Protein AF-A0A2D2GZC3-F1 (afdb_monomer_lite)

Secondary structure (DSSP, 8-state):
------EEEEEEEEEEE--SSS-B-S-EEEEPPPTT-EEEEEEEESEEEEE-SSS-EEEEESS-B-TT-EEEEEEEEEEESSS-----GGGEEE--------

Radius of gyration: 15.53 Å; chains: 1; bounding box: 38×22×56 Å

Foldseek 3Di:
DDDPFDWDKDKDKDKDFQQDQAKADWWKKKFDDDPPKAKAWPDKPQFDWDADPNRIIITIGPGIAGHRGIRMMITMIIITDPDDDDDDCVRIDIDDPPPPPD

pLDDT: mean 80.27, std 15.76, range [34.06, 95.06]

Sequence (102 aa):
MVLQRASTGLNQSVALVNEGDVVVNNWTVELDLPAGLVLDVTSVWGAKVAGDAEGDLLFTALDYNAAGATAGFGFNASYTGDEAVSFAGSELSFVPHVNLVM

Structure (mmCIF, N/CA/C/O backbone):
data_AF-A0A2D2GZC3-F1
#
_entry.id   AF-A0A2D2GZC3-F1
#
loop_
_atom_site.group_PDB
_atom_site.id
_atom_site.type_symbol
_atom_site.label_atom_id
_atom_site.label_alt_id
_atom_site.label_comp_id
_atom_site.label_asym_id
_atom_site.label_entity_id
_atom_site.label_seq_id
_atom_site.pdbx_PDB_ins_code
_atom_site.Cartn_x
_atom_site.Cartn_y
_atom_site.Cartn_z
_atom_site.occupancy
_atom_site.B_iso_or_equiv
_atom_site.auth_seq_id
_atom_site.auth_comp_id
_atom_site.auth_asym_id
_atom_site.auth_atom_id
_atom_site.pdbx_PDB_model_num
ATOM 1 N N . MET A 1 1 ? -23.914 -2.126 29.625 1.00 41.78 1 MET A N 1
ATOM 2 C CA . MET A 1 1 ? -22.458 -2.359 29.564 1.00 41.78 1 MET A CA 1
ATOM 3 C C . MET A 1 1 ? -21.987 -1.808 28.234 1.00 41.78 1 MET A C 1
ATOM 5 O O . MET A 1 1 ? -22.372 -2.351 27.210 1.00 41.78 1 MET A O 1
ATOM 9 N N . VAL A 1 2 ? -21.304 -0.664 28.240 1.00 41.62 2 VAL A N 1
ATOM 10 C CA . VAL A 1 2 ? -20.767 -0.042 27.022 1.00 41.62 2 VAL A CA 1
ATOM 11 C C . VAL A 1 2 ? -19.294 -0.421 26.979 1.00 41.62 2 VAL A C 1
ATOM 13 O O . VAL A 1 2 ? -18.544 -0.021 27.864 1.00 41.62 2 VAL A O 1
ATOM 16 N N . LEU A 1 3 ? -18.904 -1.256 26.017 1.00 44.41 3 LEU A N 1
ATOM 17 C CA . LEU A 1 3 ? -17.496 -1.542 25.756 1.00 44.41 3 LEU A CA 1
ATOM 18 C C . LEU A 1 3 ? -16.906 -0.287 25.108 1.00 44.41 3 LEU A C 1
ATOM 20 O O . LEU A 1 3 ? -17.230 0.047 23.969 1.00 44.41 3 LEU A O 1
ATOM 24 N N . GLN A 1 4 ? -16.113 0.461 25.868 1.00 48.03 4 GLN A N 1
ATOM 25 C CA . GLN A 1 4 ? -15.383 1.613 25.359 1.00 48.03 4 GLN A CA 1
ATOM 26 C C . GLN A 1 4 ? -14.248 1.081 24.476 1.00 48.03 4 GLN A C 1
ATOM 28 O O . GLN A 1 4 ? -13.221 0.648 24.986 1.00 48.03 4 GLN A O 1
ATOM 33 N N . ARG A 1 5 ? -14.449 1.055 23.152 1.00 54.16 5 ARG A N 1
ATOM 34 C CA . ARG A 1 5 ? -13.399 0.663 22.201 1.00 54.16 5 ARG A CA 1
ATOM 35 C C . ARG A 1 5 ? -12.348 1.773 22.187 1.00 54.16 5 ARG A C 1
ATOM 37 O O . ARG A 1 5 ? -12.641 2.883 21.747 1.00 54.16 5 ARG A O 1
ATOM 44 N N . ALA A 1 6 ? -11.156 1.511 22.715 1.00 53.78 6 ALA A N 1
ATOM 45 C CA . ALA A 1 6 ? -10.037 2.434 22.588 1.00 53.78 6 ALA A CA 1
ATOM 46 C C . ALA A 1 6 ? -9.575 2.416 21.125 1.00 53.78 6 ALA A C 1
ATOM 48 O O . ALA A 1 6 ? -9.118 1.389 20.635 1.00 53.78 6 ALA A O 1
ATOM 49 N N . SER A 1 7 ? -9.742 3.527 20.406 1.00 59.28 7 SER A N 1
ATOM 50 C CA . SER A 1 7 ? -9.138 3.690 19.086 1.00 59.28 7 SER A CA 1
ATOM 51 C C . SER A 1 7 ? -7.642 3.922 19.274 1.00 59.28 7 SER A C 1
ATOM 53 O O . SER A 1 7 ? -7.232 4.983 19.757 1.00 59.28 7 SER A O 1
ATOM 55 N N . THR A 1 8 ? -6.825 2.938 18.938 1.00 72.94 8 THR A N 1
ATOM 56 C CA . THR A 1 8 ? -5.366 3.061 18.936 1.00 72.94 8 THR A CA 1
ATOM 57 C C . THR A 1 8 ? -4.901 3.515 17.554 1.00 72.94 8 THR A C 1
ATOM 59 O O . THR A 1 8 ? -5.492 3.176 16.528 1.00 72.94 8 THR A O 1
ATOM 62 N N . GLY A 1 9 ? -3.868 4.361 17.526 1.00 79.69 9 GLY A N 1
ATOM 63 C CA . GLY A 1 9 ? -3.233 4.799 16.286 1.00 79.69 9 GLY A CA 1
ATOM 64 C C . GLY A 1 9 ? -2.216 3.767 15.805 1.00 79.69 9 GLY A C 1
ATOM 65 O O . GLY A 1 9 ? -1.482 3.196 16.610 1.00 79.69 9 GLY A O 1
ATOM 66 N N . LEU A 1 10 ? -2.160 3.561 14.496 1.00 84.50 10 LEU A N 1
ATOM 67 C CA . LEU A 1 10 ? -1.227 2.690 13.795 1.00 84.50 10 LEU A CA 1
ATOM 68 C C . LEU A 1 10 ? -0.476 3.511 12.740 1.00 84.50 10 LEU A C 1
ATOM 70 O O . LEU A 1 10 ? -1.098 4.259 11.989 1.00 84.50 10 LEU A O 1
ATOM 74 N N . ASN A 1 11 ? 0.845 3.348 12.670 1.00 89.31 11 ASN A N 1
ATOM 75 C CA . ASN A 1 11 ? 1.706 3.888 11.617 1.00 89.31 11 ASN A CA 1
ATOM 76 C C . ASN A 1 11 ? 2.487 2.722 11.007 1.00 89.31 11 ASN A C 1
ATOM 78 O O . ASN A 1 11 ? 3.231 2.061 11.725 1.00 89.31 11 ASN A O 1
ATOM 82 N N . GLN A 1 12 ? 2.312 2.477 9.709 1.00 88.00 12 GLN A N 1
ATOM 83 C CA . GLN A 1 12 ? 2.978 1.390 8.991 1.00 88.00 12 GLN A CA 1
ATOM 84 C C . GLN A 1 12 ? 3.739 1.930 7.783 1.00 88.00 12 GLN A C 1
ATOM 86 O O . GLN A 1 12 ? 3.264 2.812 7.067 1.00 88.00 12 GLN A O 1
ATOM 91 N N . SER A 1 13 ? 4.923 1.369 7.549 1.00 90.75 13 SER A N 1
ATOM 92 C CA . SER A 1 13 ? 5.735 1.607 6.354 1.00 90.75 13 SER A CA 1
ATOM 93 C C . SER A 1 13 ? 6.093 0.268 5.721 1.00 90.75 13 SER A C 1
ATOM 95 O O . SER A 1 13 ? 6.511 -0.654 6.418 1.00 90.75 13 SER A O 1
ATOM 97 N N . VAL A 1 14 ? 5.933 0.175 4.405 1.00 88.94 14 VAL A N 1
ATOM 98 C CA . VAL A 1 14 ? 6.132 -1.039 3.614 1.00 88.94 14 VAL A CA 1
ATOM 99 C C . VAL A 1 14 ? 7.175 -0.762 2.538 1.00 88.94 14 VAL A C 1
ATOM 101 O O . VAL A 1 14 ? 7.104 0.243 1.828 1.00 88.94 14 VAL A O 1
ATOM 104 N N . ALA A 1 15 ? 8.144 -1.669 2.420 1.00 90.38 15 ALA A N 1
ATOM 105 C CA . ALA A 1 15 ? 9.140 -1.674 1.358 1.00 90.38 15 ALA A CA 1
ATOM 106 C C . ALA A 1 15 ? 8.831 -2.811 0.380 1.00 90.38 15 ALA A C 1
ATOM 108 O O . ALA A 1 15 ? 8.728 -3.970 0.778 1.00 90.38 15 ALA A O 1
ATOM 109 N N . LEU A 1 16 ? 8.700 -2.466 -0.895 1.00 88.31 16 LEU A N 1
ATOM 110 C CA . LEU A 1 16 ? 8.366 -3.369 -1.983 1.00 88.31 16 LEU A CA 1
ATOM 111 C C . LEU A 1 16 ? 9.583 -3.528 -2.894 1.00 88.31 16 LEU A C 1
ATOM 113 O O . LEU A 1 16 ? 9.901 -2.636 -3.685 1.00 88.31 16 LEU A O 1
ATOM 117 N N . VAL A 1 17 ? 10.279 -4.653 -2.771 1.00 89.50 17 VAL A N 1
ATOM 118 C CA . VAL A 1 17 ? 11.452 -4.962 -3.596 1.00 89.50 17 VAL A CA 1
ATOM 119 C C . VAL A 1 17 ? 10.989 -5.617 -4.893 1.00 89.50 17 VAL A C 1
ATOM 121 O O . VAL A 1 17 ? 10.269 -6.613 -4.865 1.00 89.50 17 VAL A O 1
ATOM 124 N N . ASN A 1 18 ? 11.393 -5.063 -6.035 1.00 87.75 18 ASN A N 1
ATOM 125 C CA . ASN A 1 18 ? 11.215 -5.717 -7.324 1.00 87.75 18 ASN A CA 1
ATOM 126 C C . ASN A 1 18 ? 12.422 -6.618 -7.599 1.00 87.75 18 ASN A C 1
ATOM 128 O O . ASN A 1 18 ? 13.443 -6.164 -8.109 1.00 87.75 18 ASN A O 1
ATOM 132 N N . GLU A 1 19 ? 12.298 -7.898 -7.258 1.00 89.75 19 GLU A N 1
ATOM 133 C CA . GLU A 1 19 ? 13.334 -8.911 -7.512 1.00 89.75 19 GLU A CA 1
ATOM 134 C C . GLU A 1 19 ? 13.345 -9.418 -8.965 1.00 89.75 19 GLU A C 1
ATOM 136 O O . GLU A 1 19 ? 14.142 -10.286 -9.313 1.00 89.75 19 GLU A O 1
ATOM 141 N N . GLY A 1 20 ? 12.456 -8.902 -9.819 1.00 87.44 20 GLY A N 1
ATOM 142 C CA . GLY A 1 20 ? 12.416 -9.238 -11.234 1.00 87.44 20 GLY A CA 1
ATOM 143 C C . GLY A 1 20 ? 13.393 -8.420 -12.078 1.00 87.44 20 GLY A C 1
ATOM 144 O O . GLY A 1 20 ? 13.914 -7.382 -11.670 1.00 87.44 20 GLY A O 1
ATOM 145 N N . ASP A 1 21 ? 13.559 -8.860 -13.324 1.00 90.44 21 ASP A N 1
ATOM 146 C CA . ASP A 1 21 ? 14.418 -8.204 -14.320 1.00 90.44 21 ASP A CA 1
ATOM 147 C C . ASP A 1 21 ? 13.674 -7.156 -15.171 1.00 90.44 21 ASP A C 1
ATOM 149 O O . ASP A 1 21 ? 14.236 -6.573 -16.101 1.00 90.44 21 ASP A O 1
ATOM 153 N N . VAL A 1 22 ? 12.392 -6.913 -14.881 1.00 90.50 22 VAL A N 1
ATOM 154 C CA . VAL A 1 22 ? 11.524 -5.992 -15.629 1.00 90.50 22 VAL A CA 1
ATOM 155 C C . VAL A 1 22 ? 10.928 -4.925 -14.721 1.00 90.50 22 VAL A C 1
ATOM 157 O O . VAL A 1 22 ? 10.698 -5.144 -13.534 1.00 90.50 22 VAL A O 1
ATOM 160 N N . VAL A 1 23 ? 10.651 -3.751 -15.292 1.00 88.69 23 VAL A N 1
ATOM 161 C CA . VAL A 1 23 ? 9.927 -2.688 -14.589 1.00 88.69 23 VAL A CA 1
ATOM 162 C C . VAL A 1 23 ? 8.485 -3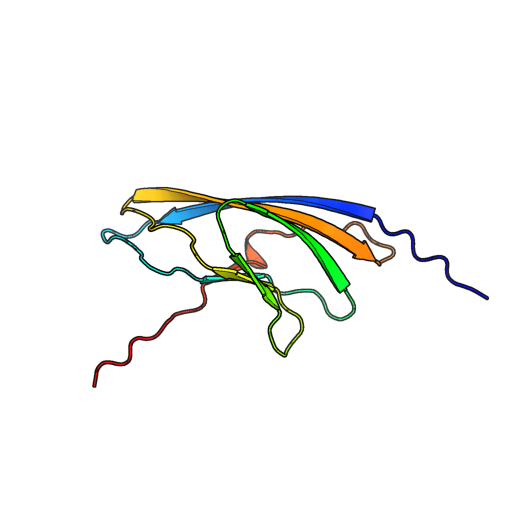.118 -14.313 1.00 88.69 23 VAL A C 1
ATOM 164 O O . VAL A 1 23 ? 7.793 -3.602 -15.211 1.00 88.69 23 VAL A O 1
ATOM 167 N N . VAL A 1 24 ? 8.015 -2.902 -13.086 1.00 88.81 24 VAL A N 1
ATOM 168 C CA . VAL A 1 24 ? 6.622 -3.141 -12.700 1.00 88.81 24 VAL A CA 1
ATOM 169 C C . VAL A 1 24 ? 5.883 -1.808 -12.677 1.00 88.81 24 VAL A C 1
ATOM 171 O O . VAL A 1 24 ? 6.149 -0.938 -11.848 1.00 88.81 24 VAL A O 1
ATOM 174 N N . ASN A 1 25 ? 4.940 -1.655 -13.602 1.00 88.12 25 ASN A N 1
ATOM 175 C CA . ASN A 1 25 ? 4.002 -0.535 -13.625 1.00 88.12 25 ASN A CA 1
ATOM 176 C C . ASN A 1 25 ? 2.680 -0.965 -12.982 1.00 88.12 25 ASN A C 1
ATOM 178 O O . ASN A 1 25 ? 2.285 -2.118 -13.130 1.00 88.12 25 ASN A O 1
ATOM 182 N N . ASN A 1 26 ? 1.983 -0.028 -12.331 1.00 86.31 26 ASN A N 1
ATOM 183 C CA . ASN A 1 26 ? 0.643 -0.244 -11.767 1.00 86.31 26 ASN A CA 1
ATOM 184 C C . ASN A 1 26 ? 0.557 -1.449 -10.815 1.00 86.31 26 ASN A C 1
ATOM 186 O O . ASN A 1 26 ? -0.389 -2.230 -10.885 1.00 86.31 26 ASN A O 1
ATOM 190 N N . TRP A 1 27 ? 1.549 -1.625 -9.940 1.00 88.25 27 TRP A N 1
ATOM 191 C CA . TRP A 1 27 ? 1.463 -2.653 -8.908 1.00 88.25 27 TRP A CA 1
ATOM 192 C C . TRP A 1 27 ? 0.301 -2.358 -7.952 1.00 88.25 27 TRP A C 1
ATOM 194 O O . TRP A 1 27 ? -0.005 -1.200 -7.642 1.00 88.25 27 TRP A O 1
ATOM 204 N N . THR A 1 28 ? -0.315 -3.429 -7.466 1.00 92.62 28 THR A N 1
ATOM 205 C CA . THR A 1 28 ? -1.311 -3.391 -6.402 1.00 92.62 28 THR A CA 1
ATOM 206 C C . THR A 1 28 ? -0.893 -4.379 -5.324 1.00 92.62 28 THR A C 1
ATOM 208 O O . THR A 1 28 ? -0.549 -5.522 -5.629 1.00 92.62 28 THR A O 1
ATOM 211 N N . VAL A 1 29 ? -0.896 -3.913 -4.081 1.00 90.88 29 VAL A N 1
ATOM 212 C CA . VAL A 1 29 ? -0.665 -4.719 -2.885 1.00 90.88 29 VAL A CA 1
ATOM 213 C C . VAL A 1 29 ? -1.949 -4.724 -2.079 1.00 90.88 29 VAL A C 1
ATOM 215 O O . VAL A 1 29 ? -2.499 -3.664 -1.801 1.00 90.88 29 VAL A O 1
ATOM 218 N N . GLU A 1 30 ? -2.411 -5.899 -1.717 1.00 92.00 30 GLU A N 1
ATOM 219 C CA . GLU A 1 30 ? -3.544 -6.116 -0.831 1.00 92.00 30 GLU A CA 1
ATOM 220 C C . GLU A 1 30 ? -3.019 -6.425 0.569 1.00 92.00 30 GLU A C 1
ATOM 222 O O . GLU A 1 30 ? -1.987 -7.080 0.726 1.00 92.00 30 GLU A O 1
ATOM 227 N N . LEU A 1 31 ? -3.686 -5.871 1.574 1.00 89.81 31 LEU A N 1
ATOM 228 C CA . LEU A 1 31 ? -3.465 -6.170 2.976 1.00 89.81 31 LEU A CA 1
ATOM 229 C C . LEU A 1 31 ? -4.715 -6.858 3.509 1.00 89.81 31 LEU A C 1
ATOM 231 O O . LEU A 1 31 ? -5.728 -6.183 3.723 1.00 89.81 31 LEU A O 1
ATOM 235 N N . ASP A 1 32 ? -4.581 -8.153 3.772 1.00 89.88 32 ASP A N 1
ATOM 236 C CA . ASP A 1 32 ? -5.635 -8.971 4.360 1.00 89.88 32 ASP A CA 1
ATOM 237 C C . ASP A 1 32 ? -5.874 -8.526 5.806 1.00 89.88 32 ASP A C 1
ATOM 239 O O . ASP A 1 32 ? -4.956 -8.511 6.639 1.00 89.88 32 ASP A O 1
ATOM 243 N N . LEU A 1 33 ? -7.111 -8.163 6.131 1.00 86.19 33 LEU A N 1
ATOM 244 C CA . LEU A 1 33 ? -7.500 -7.801 7.483 1.00 86.19 33 LEU A CA 1
ATOM 245 C C . LEU A 1 33 ? -8.108 -9.010 8.205 1.00 86.19 33 LEU A C 1
ATOM 247 O O . LEU A 1 33 ? -9.041 -9.648 7.714 1.00 86.19 33 LEU A O 1
ATOM 251 N N . PRO A 1 34 ? -7.650 -9.320 9.434 1.00 83.06 34 PRO A N 1
ATOM 252 C CA . PRO A 1 34 ? -8.287 -10.336 10.257 1.00 83.06 34 PRO A CA 1
ATOM 253 C C . PRO A 1 34 ? -9.783 -10.062 10.435 1.00 83.06 34 PRO A C 1
ATOM 255 O O . PRO A 1 34 ? -10.198 -8.933 10.706 1.00 83.06 34 PRO A O 1
ATOM 258 N N . ALA A 1 35 ? -10.601 -11.114 10.369 1.00 80.56 35 ALA A N 1
ATOM 259 C CA . ALA A 1 35 ? -12.045 -10.988 10.528 1.00 80.56 35 ALA A CA 1
ATOM 260 C C . ALA A 1 35 ? -12.418 -10.246 11.829 1.00 80.56 35 ALA A C 1
ATOM 262 O O . ALA A 1 35 ? -12.024 -10.636 12.930 1.00 80.56 35 ALA A O 1
ATOM 263 N N . GLY A 1 36 ? -13.216 -9.183 11.699 1.00 77.38 36 GLY A N 1
ATOM 264 C CA . GLY A 1 36 ? -13.657 -8.346 12.820 1.00 77.38 36 GLY A CA 1
ATOM 265 C C . GLY A 1 36 ? -12.711 -7.194 13.178 1.00 77.38 36 GLY A C 1
ATOM 266 O O . GLY A 1 36 ? -13.075 -6.365 14.021 1.00 77.38 36 GLY A O 1
ATOM 267 N N . LEU A 1 37 ? -11.546 -7.095 12.531 1.00 81.19 37 LEU A N 1
ATOM 268 C CA . LEU A 1 37 ? -10.725 -5.893 12.567 1.00 81.19 37 LEU A CA 1
ATOM 269 C C . LEU A 1 37 ? -11.303 -4.843 11.616 1.00 81.19 37 LEU A C 1
ATOM 271 O O . LEU A 1 37 ? -11.630 -5.130 10.472 1.00 81.19 37 LEU A O 1
ATOM 275 N N . VAL A 1 38 ? -11.396 -3.604 12.095 1.00 80.56 38 VAL A N 1
ATOM 276 C CA . VAL A 1 38 ? -11.715 -2.447 11.256 1.00 80.56 38 VAL A CA 1
ATOM 277 C C . VAL A 1 38 ? -10.554 -1.472 11.350 1.00 80.56 38 VAL A C 1
ATOM 279 O O . VAL A 1 38 ? -10.224 -1.009 12.449 1.00 80.56 38 VAL A O 1
ATOM 282 N N . LEU A 1 39 ? -9.944 -1.185 10.199 1.00 85.69 39 LEU A N 1
ATOM 283 C CA . LEU A 1 39 ? -8.953 -0.132 10.027 1.00 85.69 39 LEU A CA 1
ATOM 284 C C . LEU A 1 39 ? -9.588 1.079 9.342 1.00 85.69 39 LEU A C 1
ATOM 286 O O . LEU A 1 39 ? -10.061 0.992 8.213 1.00 85.69 39 LEU A O 1
ATOM 290 N N . ASP A 1 40 ? -9.499 2.231 9.988 1.00 88.25 40 ASP A N 1
ATOM 291 C CA . ASP A 1 40 ? -9.814 3.527 9.396 1.00 88.25 40 ASP A CA 1
ATOM 292 C C . ASP A 1 40 ? -8.509 4.213 8.990 1.00 88.25 40 ASP A C 1
ATOM 294 O O . ASP A 1 40 ? -7.797 4.778 9.828 1.00 88.25 40 ASP A O 1
ATOM 298 N N . VAL A 1 41 ? -8.160 4.148 7.702 1.00 91.06 41 VAL A N 1
ATOM 299 C CA . VAL A 1 41 ? -6.955 4.803 7.173 1.00 91.06 41 VAL A CA 1
ATOM 300 C C . VAL A 1 41 ? -7.154 6.319 7.163 1.00 91.06 41 VAL A C 1
ATOM 302 O O . VAL A 1 41 ? -8.014 6.851 6.469 1.00 91.06 41 VAL A O 1
ATOM 305 N N . THR A 1 42 ? -6.322 7.032 7.921 1.00 92.62 42 THR A N 1
ATOM 306 C CA . THR A 1 42 ? -6.392 8.494 8.089 1.00 92.62 42 THR A CA 1
ATOM 307 C C . THR A 1 42 ? -5.470 9.248 7.134 1.00 92.62 42 THR A C 1
ATOM 309 O O . THR A 1 42 ? -5.764 10.378 6.748 1.00 92.62 42 THR A O 1
ATOM 312 N N . SER A 1 43 ? -4.353 8.638 6.729 1.00 93.69 43 SER A N 1
ATOM 313 C CA . SER A 1 43 ? -3.443 9.202 5.727 1.00 93.69 43 SER A CA 1
ATOM 314 C C . SER A 1 43 ? -2.628 8.106 5.052 1.00 93.69 43 SER A C 1
ATOM 316 O O . SER A 1 43 ? -2.219 7.166 5.726 1.00 93.69 43 SER A O 1
ATOM 318 N N . VAL A 1 44 ? -2.315 8.269 3.769 1.00 95.00 44 VAL A N 1
ATOM 319 C CA . VAL A 1 44 ? -1.453 7.366 2.990 1.00 95.00 44 VAL A CA 1
ATOM 320 C C . VAL A 1 44 ? -0.428 8.181 2.199 1.00 95.00 44 VAL A C 1
ATOM 322 O O . VAL A 1 44 ? -0.716 9.305 1.779 1.00 95.00 44 VAL A O 1
ATOM 325 N N . TRP A 1 45 ? 0.769 7.635 2.001 1.00 94.81 45 TRP A N 1
ATOM 326 C CA . TRP A 1 45 ? 1.811 8.198 1.140 1.00 94.81 45 TRP A CA 1
ATOM 327 C C . TRP A 1 45 ? 2.491 7.089 0.334 1.00 94.81 45 TRP A C 1
ATOM 329 O O . TRP A 1 45 ? 2.503 5.929 0.736 1.00 94.81 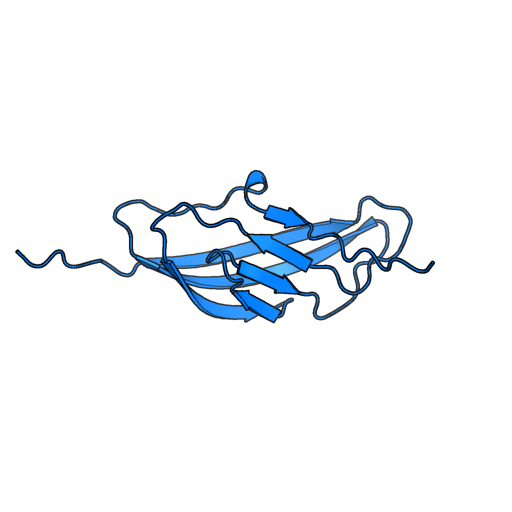45 TRP A O 1
ATOM 339 N N . GLY A 1 46 ? 3.052 7.435 -0.827 1.00 92.31 46 GLY A N 1
ATOM 340 C CA . GLY A 1 46 ? 3.704 6.472 -1.730 1.00 92.31 46 GLY A CA 1
ATOM 341 C C . GLY A 1 46 ? 2.748 5.533 -2.486 1.00 92.31 46 GLY A C 1
ATOM 342 O O . GLY A 1 46 ? 3.168 4.883 -3.437 1.00 92.31 46 GLY A O 1
ATOM 343 N N . ALA A 1 47 ? 1.462 5.510 -2.127 1.00 94.31 47 ALA A N 1
ATOM 344 C CA . ALA A 1 47 ? 0.404 4.752 -2.791 1.00 94.31 47 ALA A CA 1
ATOM 345 C C . ALA A 1 47 ? -0.954 5.468 -2.667 1.00 94.31 47 ALA A C 1
ATOM 347 O O . ALA A 1 47 ? -1.109 6.416 -1.891 1.00 94.31 47 ALA A O 1
ATOM 348 N N . LYS A 1 48 ? -1.949 4.995 -3.419 1.00 94.69 48 LYS A N 1
ATOM 349 C CA . LYS A 1 48 ? -3.377 5.237 -3.153 1.00 94.69 48 LYS A CA 1
ATOM 350 C C . LYS A 1 48 ? -3.940 4.049 -2.386 1.00 94.69 48 LYS A C 1
ATOM 352 O O . LYS A 1 48 ? -3.516 2.935 -2.656 1.00 94.69 48 LYS A O 1
ATOM 357 N N . VAL A 1 49 ? -4.902 4.280 -1.499 1.00 95.06 49 VAL A N 1
ATOM 358 C CA . VAL A 1 49 ? -5.587 3.218 -0.751 1.00 95.06 49 VAL A CA 1
ATOM 359 C C . VAL A 1 49 ? -7.070 3.170 -1.116 1.00 95.06 49 VAL A C 1
ATOM 361 O O . VAL A 1 49 ? -7.692 4.218 -1.311 1.00 95.06 49 VAL A O 1
ATOM 364 N N . ALA A 1 50 ? -7.619 1.965 -1.207 1.00 93.62 50 ALA A N 1
ATOM 365 C CA . ALA A 1 50 ? -9.046 1.678 -1.308 1.00 93.62 50 ALA A CA 1
ATOM 366 C C . ALA A 1 50 ? -9.370 0.432 -0.469 1.00 93.62 50 ALA A C 1
ATOM 368 O O . ALA A 1 50 ? -8.462 -0.331 -0.160 1.00 93.62 50 ALA A O 1
ATOM 369 N N . GLY A 1 51 ? -10.635 0.241 -0.099 1.00 90.31 51 GLY A N 1
ATOM 370 C CA . GLY A 1 51 ? -11.113 -1.040 0.431 1.00 90.31 51 GLY A CA 1
ATOM 371 C C . GLY A 1 51 ? -11.756 -1.876 -0.675 1.00 90.31 51 GLY A C 1
ATOM 372 O O . GLY A 1 51 ? -12.302 -1.291 -1.620 1.00 90.31 51 GLY A O 1
ATOM 373 N N . ASP A 1 52 ? -11.708 -3.200 -0.570 1.00 86.94 52 ASP A N 1
ATOM 374 C CA . ASP A 1 52 ? -12.514 -4.095 -1.412 1.00 86.94 52 ASP A CA 1
ATOM 375 C C . ASP A 1 52 ? -13.876 -4.439 -0.784 1.00 86.94 52 ASP A C 1
ATOM 377 O O . ASP A 1 52 ? -14.369 -3.757 0.120 1.00 86.94 52 ASP A O 1
ATOM 381 N N . ALA A 1 53 ? -14.540 -5.451 -1.348 1.00 85.12 53 ALA A N 1
ATOM 382 C CA . ALA A 1 53 ? -15.840 -5.920 -0.896 1.00 85.12 53 ALA A CA 1
ATOM 383 C C . ALA A 1 53 ? -15.739 -6.825 0.344 1.00 85.12 53 ALA A C 1
ATOM 385 O O . ALA A 1 53 ? -16.727 -6.967 1.072 1.00 85.12 53 ALA A O 1
ATOM 386 N N . GLU A 1 54 ? -14.572 -7.417 0.574 1.00 84.81 54 GLU A N 1
ATOM 387 C CA . GLU A 1 54 ? -14.253 -8.339 1.659 1.00 84.81 54 GLU A CA 1
ATOM 388 C C . GLU A 1 54 ? -13.837 -7.594 2.941 1.00 84.81 54 GLU A C 1
ATOM 390 O O . GLU A 1 54 ? -14.025 -8.111 4.047 1.00 84.81 54 GLU A O 1
ATOM 395 N N . GLY A 1 55 ? -13.412 -6.336 2.802 1.00 84.88 55 GLY A N 1
ATOM 396 C CA . GLY A 1 55 ? -12.984 -5.458 3.887 1.00 84.88 55 GLY A CA 1
ATOM 397 C C . GLY A 1 55 ? -11.469 -5.285 3.974 1.00 84.88 55 GLY A C 1
ATOM 398 O O . GLY A 1 55 ? -11.012 -4.628 4.912 1.00 84.88 55 GLY A O 1
ATOM 399 N N . ASP A 1 56 ? -10.718 -5.819 3.013 1.00 90.31 56 ASP A N 1
ATOM 400 C CA . ASP A 1 56 ? -9.265 -5.722 2.927 1.00 90.31 56 ASP A CA 1
ATOM 401 C C . ASP A 1 56 ? -8.843 -4.388 2.294 1.00 90.31 56 ASP A C 1
ATOM 403 O O . ASP A 1 56 ? -9.651 -3.646 1.718 1.00 90.31 56 ASP A O 1
ATOM 407 N N . LEU A 1 57 ? -7.567 -4.021 2.451 1.00 92.31 57 LEU A N 1
ATOM 408 C CA . LEU A 1 57 ? -7.042 -2.750 1.941 1.00 92.31 57 LEU A CA 1
ATOM 409 C C . LEU A 1 57 ? -6.165 -2.954 0.708 1.00 92.31 57 LEU A C 1
ATOM 411 O O . LEU A 1 57 ? -5.130 -3.608 0.772 1.00 92.31 57 LEU A O 1
ATOM 415 N N . LEU A 1 58 ? -6.504 -2.275 -0.388 1.00 94.50 58 LEU A N 1
ATOM 416 C CA . LEU A 1 58 ? -5.737 -2.276 -1.628 1.00 94.50 58 LEU A CA 1
ATOM 417 C C . LEU A 1 58 ? -4.920 -0.996 -1.775 1.00 94.50 58 LEU A C 1
ATOM 419 O O . LEU A 1 58 ? -5.453 0.107 -1.937 1.00 94.50 58 LEU A O 1
ATOM 423 N N . PHE A 1 59 ? -3.605 -1.164 -1.808 1.00 93.88 59 PHE A N 1
ATOM 424 C CA . PHE A 1 59 ? -2.615 -0.135 -2.076 1.00 93.88 59 PHE A CA 1
ATOM 425 C C . PHE A 1 59 ? -2.188 -0.184 -3.539 1.00 93.88 59 PHE A C 1
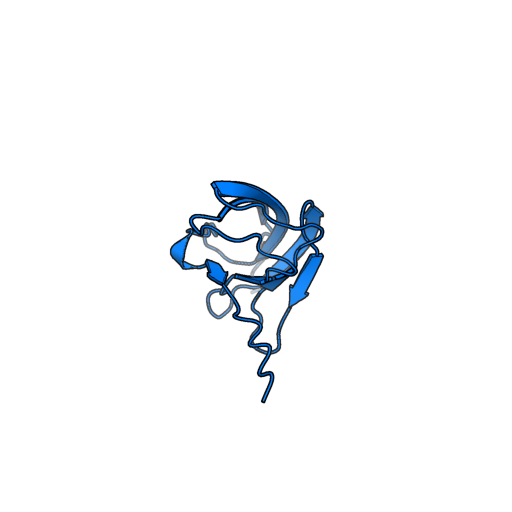ATOM 427 O O . PHE A 1 59 ? -1.582 -1.149 -3.995 1.00 93.88 59 PHE A O 1
ATOM 434 N N . THR A 1 60 ? -2.485 0.874 -4.288 1.00 93.62 60 THR A N 1
ATOM 435 C CA . THR A 1 60 ? -2.127 0.988 -5.707 1.00 93.62 60 THR A CA 1
ATOM 436 C C . THR A 1 60 ? -0.994 1.984 -5.909 1.00 93.62 60 THR A C 1
ATOM 438 O O . THR A 1 60 ? -0.998 3.076 -5.328 1.00 93.62 60 THR A O 1
ATOM 441 N N . ALA A 1 61 ? -0.059 1.618 -6.781 1.00 89.19 61 ALA A N 1
ATOM 442 C CA . ALA A 1 61 ? 1.084 2.420 -7.181 1.00 89.19 61 ALA A CA 1
ATOM 443 C C . ALA A 1 61 ? 0.728 3.873 -7.546 1.00 89.19 61 ALA A C 1
ATOM 445 O O . ALA A 1 61 ? -0.190 4.132 -8.329 1.00 89.19 61 ALA A O 1
ATOM 446 N N . LEU A 1 62 ? 1.506 4.828 -7.026 1.00 89.19 62 LEU A N 1
ATOM 447 C CA . LEU A 1 62 ? 1.568 6.191 -7.572 1.00 89.19 62 LEU A CA 1
ATOM 448 C C . LEU A 1 62 ? 2.635 6.338 -8.665 1.00 89.19 62 LEU A C 1
ATOM 450 O O . LEU A 1 62 ? 2.533 7.252 -9.479 1.00 89.19 62 LEU A O 1
ATOM 454 N N . ASP A 1 63 ? 3.631 5.451 -8.670 1.00 87.56 63 ASP A N 1
ATOM 455 C CA . ASP A 1 63 ? 4.757 5.449 -9.602 1.00 87.56 63 ASP A CA 1
ATOM 456 C C . ASP A 1 63 ? 5.229 4.009 -9.887 1.00 87.56 63 ASP A C 1
ATOM 458 O O . ASP A 1 63 ? 4.828 3.059 -9.204 1.00 87.56 63 ASP A O 1
ATOM 462 N N . TYR A 1 64 ? 6.073 3.833 -10.901 1.00 86.62 64 TYR A N 1
ATOM 463 C CA . TYR A 1 64 ? 6.625 2.531 -11.279 1.00 86.62 64 TYR A CA 1
ATOM 464 C C . TYR A 1 64 ? 7.676 2.023 -10.276 1.00 86.62 64 TYR A C 1
ATOM 466 O O . TYR A 1 64 ? 8.282 2.791 -9.531 1.00 86.62 64 TYR A O 1
ATOM 474 N N . ASN A 1 65 ? 7.933 0.713 -10.287 1.00 89.44 65 ASN A N 1
ATOM 475 C CA . ASN A 1 65 ? 9.045 0.099 -9.561 1.00 89.44 65 ASN A CA 1
ATOM 476 C C . ASN A 1 65 ? 10.045 -0.511 -10.557 1.00 89.44 65 ASN A C 1
ATOM 478 O O . ASN A 1 65 ? 9.722 -1.465 -11.269 1.00 89.44 65 ASN A O 1
ATOM 482 N N . ALA A 1 66 ? 11.245 0.066 -10.658 1.00 90.31 66 ALA A N 1
ATOM 483 C CA . ALA A 1 66 ? 12.292 -0.417 -11.563 1.00 90.31 66 ALA A CA 1
ATOM 484 C C . ALA A 1 66 ? 12.769 -1.832 -11.192 1.00 90.31 66 ALA A C 1
ATOM 486 O O . ALA A 1 66 ? 12.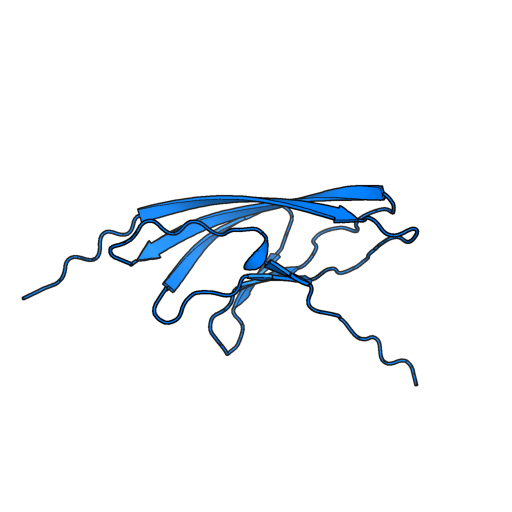624 -2.264 -10.053 1.00 90.31 66 ALA A O 1
ATOM 487 N N . ALA A 1 67 ? 13.348 -2.552 -12.155 1.00 91.25 67 ALA A N 1
ATOM 488 C CA . ALA A 1 67 ? 13.973 -3.852 -11.911 1.00 91.25 67 ALA A CA 1
ATOM 489 C C . ALA A 1 67 ? 15.101 -3.730 -10.872 1.00 91.25 67 ALA A C 1
ATOM 491 O O . ALA A 1 67 ? 15.938 -2.827 -10.973 1.00 91.25 67 ALA A O 1
ATOM 492 N N . GLY A 1 68 ? 15.109 -4.606 -9.867 1.00 89.38 68 GLY A N 1
ATOM 493 C CA . GLY A 1 68 ? 16.075 -4.582 -8.764 1.00 89.38 68 GLY A CA 1
ATOM 494 C C . GLY A 1 68 ? 15.939 -3.397 -7.798 1.00 89.38 68 GLY A C 1
ATOM 495 O O . GLY A 1 68 ? 16.795 -3.230 -6.928 1.00 89.38 68 GLY A O 1
ATOM 496 N N . ALA A 1 69 ? 14.914 -2.551 -7.949 1.00 91.12 69 ALA A N 1
ATOM 497 C CA . ALA A 1 69 ? 14.696 -1.384 -7.099 1.00 91.12 69 ALA A CA 1
ATOM 498 C C . ALA A 1 69 ? 13.662 -1.649 -5.995 1.00 91.12 69 ALA A C 1
ATOM 500 O O . ALA A 1 69 ? 12.951 -2.656 -5.988 1.00 91.12 69 ALA A O 1
ATOM 501 N N . THR A 1 70 ? 13.581 -0.705 -5.056 1.00 90.19 70 THR A N 1
ATOM 502 C CA . THR A 1 70 ? 12.612 -0.726 -3.961 1.00 90.19 70 THR A CA 1
ATOM 503 C C . THR A 1 70 ? 11.674 0.465 -4.081 1.00 90.19 70 THR A C 1
ATOM 505 O O . THR A 1 70 ? 12.120 1.613 -4.042 1.00 90.19 70 THR A O 1
ATOM 508 N N . ALA A 1 71 ? 10.374 0.195 -4.162 1.00 90.25 71 ALA A N 1
ATOM 509 C CA . ALA A 1 71 ? 9.333 1.191 -3.949 1.00 90.25 71 ALA A CA 1
ATOM 510 C C . ALA A 1 71 ? 8.905 1.174 -2.476 1.00 90.25 71 ALA A C 1
ATOM 512 O O . ALA A 1 71 ? 8.936 0.132 -1.826 1.00 90.25 71 ALA A O 1
ATOM 513 N N . GLY A 1 72 ? 8.516 2.324 -1.931 1.00 90.19 72 GLY A N 1
ATOM 514 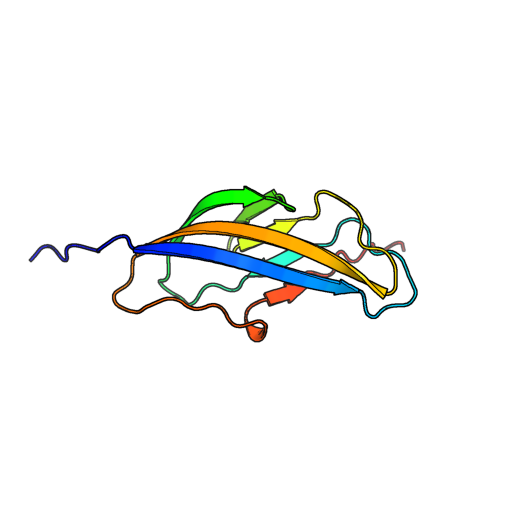C CA . GLY A 1 72 ? 8.067 2.434 -0.546 1.00 90.19 72 GLY A CA 1
ATOM 515 C C . GLY A 1 72 ? 6.727 3.143 -0.453 1.00 90.19 72 GLY A C 1
ATOM 516 O O . GLY A 1 72 ? 6.533 4.183 -1.083 1.00 90.19 72 GLY A O 1
ATOM 517 N N . PHE A 1 73 ? 5.825 2.608 0.364 1.00 92.75 73 PHE A N 1
ATOM 518 C CA . PHE A 1 73 ? 4.584 3.282 0.735 1.00 92.75 73 PHE A CA 1
ATOM 519 C C . PHE A 1 73 ? 4.326 3.138 2.232 1.00 92.75 73 PHE A C 1
ATOM 521 O O . PHE A 1 73 ? 4.954 2.332 2.917 1.00 92.75 73 PHE A O 1
ATOM 528 N N . GLY A 1 74 ? 3.417 3.942 2.761 1.00 91.19 74 GLY A N 1
ATOM 529 C CA . GLY A 1 74 ? 3.025 3.832 4.155 1.00 91.19 74 GLY A CA 1
ATOM 530 C C . GLY A 1 74 ? 1.697 4.505 4.429 1.00 91.19 74 GLY A C 1
ATOM 531 O O . GLY A 1 74 ? 1.162 5.236 3.591 1.00 91.19 74 GLY A O 1
ATOM 532 N N . PHE A 1 75 ? 1.150 4.220 5.602 1.00 92.56 75 PHE A N 1
ATOM 533 C CA . PHE A 1 75 ? -0.137 4.748 6.013 1.00 92.56 75 PHE A CA 1
ATOM 534 C C . PHE A 1 75 ? -0.228 4.924 7.529 1.00 92.56 75 PHE A C 1
ATOM 536 O O . PHE A 1 75 ? 0.436 4.238 8.308 1.00 92.56 75 PHE A O 1
ATOM 543 N N . ASN A 1 76 ? -1.089 5.856 7.930 1.00 91.62 76 ASN A N 1
ATOM 544 C CA . ASN A 1 76 ? -1.591 5.974 9.289 1.00 91.62 76 ASN A CA 1
ATOM 545 C C . ASN A 1 76 ? -3.038 5.503 9.319 1.00 91.62 76 ASN A C 1
ATOM 547 O O . ASN A 1 76 ? -3.831 5.904 8.465 1.00 91.62 76 ASN A O 1
ATOM 551 N N . ALA A 1 77 ? -3.403 4.728 10.329 1.00 89.94 77 ALA A N 1
ATOM 552 C CA . ALA A 1 77 ? -4.771 4.286 10.544 1.00 89.94 77 ALA A CA 1
ATOM 553 C C . ALA A 1 77 ? -5.141 4.368 12.024 1.00 89.94 77 ALA A C 1
ATOM 555 O O . ALA A 1 77 ? -4.277 4.294 12.895 1.00 89.94 77 ALA A O 1
ATOM 556 N N . SER A 1 78 ? -6.425 4.510 12.315 1.00 87.75 78 SER A N 1
ATOM 557 C CA . SER A 1 78 ? -6.966 4.124 13.615 1.00 87.75 78 SER A CA 1
ATOM 558 C C . SER A 1 78 ? -7.585 2.746 13.494 1.00 87.75 78 SER A C 1
ATOM 560 O O . SER A 1 78 ? -8.235 2.454 12.493 1.00 87.75 78 SER A O 1
ATOM 562 N N . TYR A 1 79 ? -7.423 1.913 14.511 1.00 83.62 79 TYR A N 1
ATOM 563 C CA . TYR A 1 79 ? -8.108 0.632 14.564 1.00 83.62 79 TYR A CA 1
ATOM 564 C C . TYR A 1 79 ? -8.866 0.483 15.862 1.00 83.62 79 TYR A C 1
ATOM 566 O O . TYR A 1 79 ? -8.608 1.170 16.852 1.00 83.62 79 TYR A O 1
ATOM 574 N N . THR A 1 80 ? -9.846 -0.406 15.842 1.00 75.31 80 THR A N 1
ATOM 575 C CA . THR A 1 80 ? -10.585 -0.751 17.046 1.00 75.31 80 THR A CA 1
ATOM 576 C C . THR A 1 80 ? -10.536 -2.255 17.270 1.00 75.31 80 THR A C 1
ATOM 578 O O . THR A 1 80 ? -10.931 -3.042 16.414 1.00 75.31 80 THR A O 1
ATOM 581 N N . GLY A 1 81 ? -10.057 -2.645 18.447 1.00 64.62 81 GLY A N 1
ATOM 582 C CA . GLY A 1 81 ? -9.840 -4.024 18.877 1.00 64.62 81 GLY A CA 1
ATOM 583 C C . GLY A 1 81 ? -9.094 -4.019 20.213 1.00 64.62 81 GLY A C 1
ATOM 584 O O . GLY A 1 81 ? -8.464 -3.019 20.547 1.00 64.62 81 GLY A O 1
ATOM 585 N N . ASP A 1 82 ? -9.212 -5.088 20.998 1.00 54.84 82 ASP A N 1
ATOM 586 C CA . ASP A 1 82 ? -8.536 -5.199 22.304 1.00 54.84 82 ASP A CA 1
ATOM 587 C C . ASP A 1 82 ? -7.037 -5.538 22.175 1.00 54.84 82 ASP A C 1
ATOM 589 O O . ASP A 1 82 ? -6.266 -5.280 23.094 1.00 54.84 82 ASP A O 1
ATOM 593 N N . GLU A 1 83 ? -6.606 -6.053 21.021 1.00 58.97 83 GLU A N 1
ATOM 594 C CA . GLU A 1 83 ? -5.234 -6.510 20.786 1.00 58.97 83 GLU A CA 1
ATOM 595 C C . GLU A 1 83 ? -4.454 -5.538 19.896 1.00 58.97 83 GLU A C 1
ATOM 597 O O . GLU A 1 83 ? -5.001 -4.939 18.967 1.00 58.97 83 GLU A O 1
ATOM 602 N N . ALA A 1 84 ? -3.153 -5.405 20.164 1.00 62.66 84 ALA A N 1
ATOM 603 C CA . ALA A 1 84 ? -2.258 -4.642 19.309 1.00 62.66 84 ALA A CA 1
ATOM 604 C C . ALA A 1 84 ? -2.191 -5.289 17.920 1.00 62.66 84 ALA A C 1
ATOM 606 O O . ALA A 1 84 ? -1.788 -6.442 17.781 1.00 62.66 84 ALA A O 1
ATOM 607 N N . VAL A 1 85 ? -2.569 -4.539 16.890 1.00 66.94 85 VAL A N 1
ATOM 608 C CA . VAL A 1 85 ? -2.500 -5.011 15.507 1.00 66.94 85 VAL A CA 1
ATOM 609 C C . VAL A 1 85 ? -1.100 -4.754 14.966 1.00 66.94 85 VAL A C 1
ATOM 611 O O . VAL A 1 85 ? -0.663 -3.605 14.874 1.00 66.94 85 VAL A O 1
ATOM 614 N N . SER A 1 86 ? -0.402 -5.823 14.598 1.00 66.25 86 SER A N 1
ATOM 615 C CA . SER A 1 86 ? 0.848 -5.761 13.844 1.00 66.25 86 SER A CA 1
ATOM 616 C C . SER A 1 86 ? 0.690 -6.573 12.573 1.00 66.25 86 SER A C 1
ATOM 618 O O . SER A 1 86 ? 0.420 -7.766 12.660 1.00 66.25 86 SER A O 1
ATOM 620 N N . PHE A 1 87 ? 0.909 -5.935 11.430 1.00 69.19 87 PHE A N 1
ATOM 621 C CA . PHE A 1 87 ? 0.898 -6.620 10.146 1.00 69.19 87 PHE A CA 1
ATOM 622 C C . PHE A 1 87 ? 2.294 -7.146 9.822 1.00 69.19 87 PHE A C 1
ATOM 624 O O . PHE A 1 87 ? 3.268 -6.382 9.826 1.00 69.19 87 PHE A O 1
ATOM 631 N N . ALA A 1 88 ? 2.397 -8.441 9.554 1.00 70.75 88 ALA A N 1
ATOM 632 C CA . ALA A 1 88 ? 3.583 -9.072 9.002 1.00 70.75 88 ALA A CA 1
ATOM 633 C C . ALA A 1 88 ? 3.561 -9.008 7.468 1.00 70.75 88 ALA A C 1
ATOM 635 O O . ALA A 1 88 ? 2.515 -8.874 6.841 1.00 70.75 88 ALA A O 1
ATOM 636 N N . GLY A 1 89 ? 4.728 -9.175 6.837 1.00 62.78 89 GLY A N 1
ATOM 637 C CA . GLY A 1 89 ? 4.813 -9.216 5.372 1.00 62.78 89 GLY A CA 1
ATOM 638 C C . GLY A 1 89 ? 4.000 -10.350 4.731 1.00 62.78 89 GLY A C 1
ATOM 639 O O . GLY A 1 89 ? 3.693 -10.267 3.553 1.00 62.78 89 GLY A O 1
ATOM 640 N N . SER A 1 90 ? 3.626 -11.385 5.491 1.00 72.56 90 SER A N 1
ATOM 641 C CA . SER A 1 90 ? 2.771 -12.484 5.024 1.00 72.56 90 SER A CA 1
ATOM 642 C C . SER A 1 90 ? 1.300 -12.110 4.850 1.00 72.56 90 SER A C 1
ATOM 644 O O . SER A 1 90 ? 0.586 -12.851 4.190 1.00 72.56 90 SER A O 1
ATOM 646 N N . GLU A 1 91 ? 0.850 -11.010 5.457 1.00 76.94 91 GLU A N 1
ATOM 647 C CA . GLU A 1 91 ? -0.505 -10.462 5.272 1.00 76.94 91 GLU A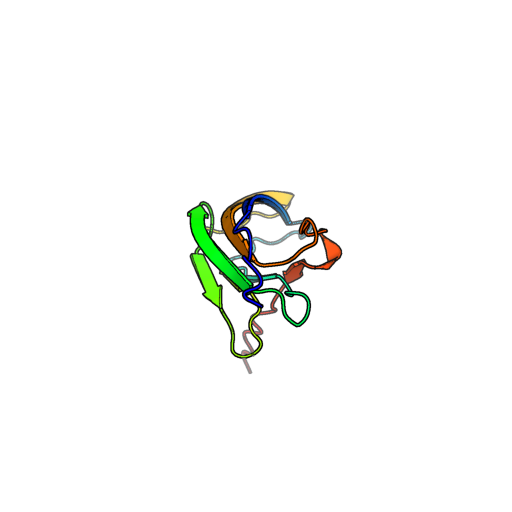 CA 1
ATOM 648 C C . GLU A 1 91 ? -0.570 -9.524 4.057 1.00 76.94 91 GLU A C 1
ATOM 650 O O . GLU A 1 91 ? -1.628 -8.995 3.739 1.00 76.94 91 GLU A O 1
ATOM 655 N N . LEU A 1 92 ? 0.567 -9.298 3.386 1.00 76.62 92 LEU A N 1
ATOM 656 C CA . LEU A 1 92 ? 0.643 -8.518 2.160 1.00 76.62 92 LEU A CA 1
ATOM 657 C C . LEU A 1 92 ? 0.684 -9.453 0.955 1.00 76.62 92 LEU A C 1
ATOM 659 O O . LEU A 1 92 ? 1.627 -10.232 0.782 1.00 76.62 92 LEU A O 1
ATOM 663 N N . SER A 1 93 ? -0.316 -9.327 0.094 1.00 80.06 93 SER A N 1
ATOM 664 C CA . SER A 1 93 ? -0.439 -10.087 -1.143 1.00 80.06 93 SER A CA 1
ATOM 665 C C . SER A 1 93 ? -0.240 -9.157 -2.348 1.00 80.06 93 SER A C 1
ATOM 667 O O . SER A 1 93 ? -0.586 -7.976 -2.319 1.00 80.06 93 SER A O 1
ATOM 669 N N . PHE A 1 94 ? 0.375 -9.656 -3.424 1.00 81.50 94 PHE A N 1
ATOM 670 C CA . PHE A 1 94 ? 0.373 -8.942 -4.701 1.00 81.50 94 PHE A CA 1
ATOM 671 C C . PHE A 1 94 ? -0.875 -9.335 -5.474 1.00 81.50 94 PHE A C 1
ATOM 673 O O . PHE A 1 94 ? -1.049 -10.513 -5.788 1.00 81.50 94 PHE A O 1
ATOM 680 N N . VAL A 1 95 ? -1.678 -8.348 -5.871 1.00 77.06 95 VAL A N 1
ATOM 681 C CA . VAL A 1 95 ? -2.848 -8.593 -6.715 1.00 77.06 95 VAL A CA 1
ATOM 682 C C . VAL A 1 95 ? -2.396 -8.597 -8.177 1.00 77.06 95 VAL A C 1
ATOM 684 O O . VAL A 1 95 ? -1.999 -7.547 -8.703 1.00 77.06 95 VAL A O 1
ATOM 687 N N . PRO A 1 96 ? -2.409 -9.750 -8.873 1.00 63.03 96 PRO A N 1
ATOM 688 C CA . PRO A 1 96 ? -2.005 -9.797 -10.266 1.00 63.03 96 PRO A CA 1
ATOM 689 C C . PRO A 1 96 ? -3.040 -9.072 -11.132 1.00 63.03 96 PRO A C 1
ATOM 691 O O . PRO A 1 96 ? -4.156 -9.551 -11.329 1.00 63.03 96 PRO A O 1
ATOM 694 N N . HIS A 1 97 ? -2.650 -7.951 -11.741 1.00 57.75 97 HIS A N 1
ATOM 695 C CA . HIS A 1 97 ? -3.382 -7.396 -12.881 1.00 57.75 97 HIS A CA 1
ATOM 696 C C . HIS A 1 97 ? -3.057 -8.250 -14.102 1.00 57.75 97 HIS A C 1
ATOM 698 O O . HIS A 1 97 ? -2.128 -7.962 -14.859 1.00 57.75 97 HIS A O 1
ATOM 704 N N . VAL A 1 98 ? -3.785 -9.353 -14.276 1.00 46.09 98 VAL A N 1
ATOM 705 C CA . VAL A 1 98 ? -3.732 -10.115 -15.523 1.00 46.09 98 VAL A CA 1
ATOM 706 C C . VAL A 1 98 ? -4.259 -9.225 -16.648 1.00 46.09 98 VAL A C 1
ATOM 708 O O . VAL A 1 98 ? -5.455 -9.157 -16.913 1.00 46.09 98 VAL A O 1
ATOM 711 N N . ASN A 1 99 ? -3.360 -8.536 -17.352 1.00 41.91 99 ASN A N 1
ATOM 712 C CA . ASN A 1 99 ? -3.657 -8.081 -18.704 1.00 41.91 99 ASN A CA 1
ATOM 713 C C . ASN A 1 99 ? -3.747 -9.337 -19.574 1.00 41.91 99 ASN A C 1
ATOM 715 O O . ASN A 1 99 ? -2.768 -9.764 -20.185 1.00 41.91 99 ASN A O 1
ATOM 719 N N . LEU A 1 100 ? -4.925 -9.963 -19.578 1.00 34.06 100 LEU A N 1
ATOM 720 C CA . LEU A 1 100 ? -5.288 -11.010 -20.520 1.00 34.06 100 LEU A CA 1
ATOM 721 C C . LEU A 1 100 ? -5.423 -10.341 -21.893 1.00 34.06 100 LEU A C 1
ATOM 723 O O . LEU A 1 100 ? -6.507 -9.951 -22.319 1.00 34.06 100 LEU A O 1
ATOM 727 N N . VAL A 1 101 ? -4.292 -10.140 -22.567 1.00 38.97 101 VAL A N 1
ATOM 728 C CA . VAL A 1 101 ? -4.294 -9.897 -24.006 1.00 38.97 101 VAL A CA 1
ATOM 729 C C . VAL A 1 101 ? -4.463 -11.273 -24.645 1.00 38.97 101 VAL A C 1
ATOM 731 O O . VAL A 1 101 ? -3.517 -12.060 -24.679 1.00 38.97 101 VAL A O 1
ATOM 734 N N . MET A 1 102 ? -5.700 -11.589 -25.041 1.00 41.12 102 MET A N 1
ATOM 735 C CA . MET A 1 102 ? -5.974 -12.642 -26.025 1.00 41.12 102 MET A CA 1
ATOM 736 C C . MET A 1 102 ? -5.487 -12.209 -27.405 1.00 41.12 102 MET A C 1
ATOM 738 O O . MET A 1 102 ? -5.637 -11.007 -27.726 1.00 41.12 102 MET A O 1
#